Protein AF-A0A1Z5HDT8-F1 (afdb_monomer)

Mean predicted aligned error: 10.53 Å

Structure (mmCIF, N/CA/C/O backbone):
data_AF-A0A1Z5HDT8-F1
#
_entry.id   AF-A0A1Z5HDT8-F1
#
loop_
_atom_site.group_PDB
_atom_site.id
_atom_site.type_symbol
_atom_site.label_atom_id
_atom_site.label_alt_id
_atom_site.label_comp_id
_atom_site.label_asym_id
_atom_site.label_entity_id
_atom_site.label_seq_id
_atom_site.pdbx_PDB_ins_code
_atom_site.Cartn_x
_atom_site.Cartn_y
_atom_site.Cartn_z
_atom_site.occupancy
_atom_site.B_iso_or_equiv
_atom_site.auth_seq_id
_atom_site.auth_comp_id
_atom_site.auth_asym_id
_atom_site.auth_atom_id
_atom_site.pdbx_PDB_model_num
ATOM 1 N N . MET A 1 1 ? -41.345 0.554 45.713 1.00 52.78 1 MET A N 1
ATOM 2 C CA . MET A 1 1 ? -41.142 1.065 44.338 1.00 52.78 1 MET A CA 1
ATOM 3 C C . MET A 1 1 ? -41.292 -0.106 43.365 1.00 52.78 1 MET A C 1
ATOM 5 O O . MET A 1 1 ? -40.450 -0.991 43.387 1.00 52.78 1 MET A O 1
ATOM 9 N N . LYS A 1 2 ? -42.409 -0.219 42.625 1.00 63.22 2 LYS A N 1
ATOM 10 C CA . LYS A 1 2 ? -42.669 -1.366 41.726 1.00 63.22 2 LYS A CA 1
ATOM 11 C C . LYS A 1 2 ? -42.152 -1.040 40.321 1.00 63.22 2 LYS A C 1
ATOM 13 O O . LYS A 1 2 ? -42.744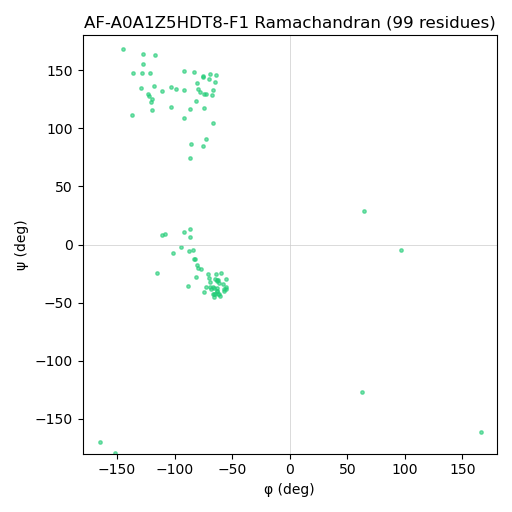 -0.214 39.636 1.00 63.22 2 LYS A O 1
ATOM 18 N N . PHE A 1 3 ? -41.061 -1.675 39.896 1.00 61.53 3 PHE A N 1
ATOM 19 C CA . PHE A 1 3 ? -40.567 -1.554 38.522 1.00 61.53 3 PHE A CA 1
ATOM 20 C C . PHE A 1 3 ? -41.459 -2.367 37.581 1.00 61.53 3 PHE A C 1
ATOM 22 O O . PHE A 1 3 ? -41.587 -3.582 37.722 1.00 61.53 3 PHE A O 1
ATOM 29 N N . THR A 1 4 ? -42.112 -1.698 36.629 1.00 82.25 4 THR A N 1
ATOM 30 C CA . THR A 1 4 ? -42.942 -2.378 35.627 1.00 82.25 4 THR A CA 1
ATOM 31 C C . THR A 1 4 ? -42.073 -2.893 34.477 1.00 82.25 4 THR A C 1
ATOM 33 O O . THR A 1 4 ? -41.076 -2.265 34.116 1.00 82.25 4 THR A O 1
ATOM 36 N N . LYS A 1 5 ? -42.455 -4.020 33.856 1.00 75.12 5 LYS A N 1
ATOM 37 C CA . LYS A 1 5 ? -41.716 -4.612 32.720 1.00 75.12 5 LYS A CA 1
ATOM 38 C C . LYS A 1 5 ? -41.516 -3.627 31.556 1.00 75.12 5 LYS A C 1
ATOM 40 O O . LYS A 1 5 ? -40.503 -3.701 30.872 1.00 75.12 5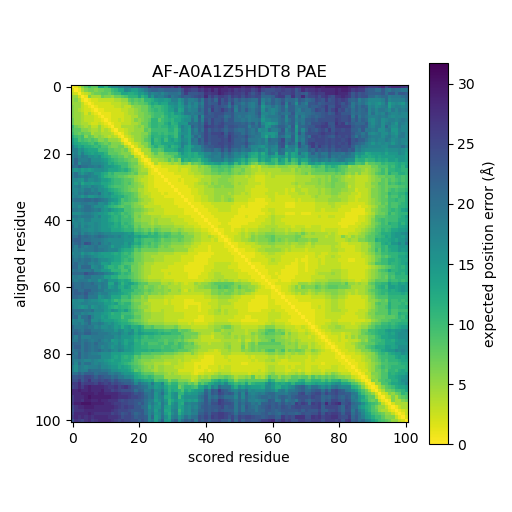 LYS A O 1
ATOM 45 N N . LYS A 1 6 ? -42.442 -2.676 31.367 1.00 76.62 6 LYS A N 1
ATOM 46 C CA . LYS A 1 6 ? -42.329 -1.601 30.365 1.00 76.62 6 LYS A CA 1
ATOM 47 C C . LYS A 1 6 ? -41.195 -0.630 30.692 1.00 76.62 6 LYS A C 1
ATOM 49 O O . LYS A 1 6 ? -40.432 -0.280 29.803 1.00 76.62 6 LYS A O 1
ATOM 54 N N . THR A 1 7 ? -41.047 -0.252 31.964 1.00 79.88 7 THR A N 1
ATOM 55 C CA . THR A 1 7 ? -39.933 0.588 32.432 1.00 79.88 7 THR A CA 1
ATOM 56 C C . THR A 1 7 ? -38.594 -0.121 32.231 1.00 79.88 7 THR A C 1
ATOM 58 O O . THR A 1 7 ? -37.634 0.497 31.789 1.00 79.88 7 THR A O 1
ATOM 61 N N . LEU A 1 8 ? -38.545 -1.433 32.488 1.00 80.44 8 LEU A N 1
ATOM 62 C CA . LEU A 1 8 ? -37.341 -2.240 32.282 1.00 80.44 8 LEU A CA 1
ATOM 63 C C . LEU A 1 8 ? -36.959 -2.341 30.795 1.00 80.44 8 LEU A C 1
ATOM 65 O O . LEU A 1 8 ? -35.793 -2.177 30.452 1.00 80.44 8 LEU A O 1
ATOM 69 N N . PHE A 1 9 ? -37.937 -2.545 29.907 1.00 81.69 9 PHE A N 1
ATOM 70 C CA . PHE A 1 9 ? -37.705 -2.594 28.460 1.00 81.69 9 PHE A CA 1
ATOM 71 C C . PHE A 1 9 ? -37.165 -1.262 27.917 1.00 81.69 9 PHE A C 1
ATOM 73 O O . PHE A 1 9 ? -36.209 -1.247 27.148 1.00 81.69 9 PHE A O 1
ATOM 80 N N . LEU A 1 10 ? -37.721 -0.139 28.382 1.00 81.56 10 LEU A N 1
ATOM 81 C CA . LEU A 1 10 ? -37.316 1.203 27.955 1.00 81.56 10 LEU A CA 1
ATOM 82 C C . LEU A 1 10 ? -35.873 1.537 28.377 1.00 81.56 10 LEU A C 1
ATOM 84 O O . LEU A 1 10 ? -35.123 2.122 27.599 1.00 81.56 10 LEU A O 1
ATOM 88 N N . LEU A 1 11 ? -35.456 1.096 29.569 1.00 82.12 11 LEU A N 1
ATOM 89 C CA . LEU A 1 11 ? -34.080 1.248 30.060 1.00 82.12 11 LEU A CA 1
ATOM 90 C C . LEU A 1 11 ? -33.075 0.397 29.266 1.00 82.12 11 LEU A C 1
ATOM 92 O O . LEU A 1 11 ? -31.974 0.861 28.964 1.00 82.12 11 LEU A O 1
ATOM 96 N N . ILE A 1 12 ? -33.455 -0.825 28.880 1.00 81.94 12 ILE A N 1
ATOM 97 C CA . ILE A 1 12 ? -32.609 -1.706 28.060 1.00 81.94 12 ILE A CA 1
ATOM 98 C C . ILE A 1 12 ? -32.409 -1.112 26.659 1.00 81.94 12 ILE A C 1
ATOM 100 O O . ILE A 1 12 ? -31.277 -1.036 26.188 1.00 81.94 12 ILE A O 1
ATOM 104 N N . SER A 1 13 ? -33.471 -0.618 26.015 1.00 76.12 13 SER A N 1
ATOM 105 C CA . SER A 1 13 ? -33.358 0.046 24.708 1.00 76.12 13 SER A CA 1
ATOM 106 C C . SER A 1 13 ? -32.512 1.322 24.767 1.00 76.12 13 SER A C 1
ATOM 108 O O . SER A 1 13 ? -31.732 1.576 23.853 1.00 76.12 13 SER A O 1
ATOM 110 N N . PHE A 1 14 ? -32.605 2.098 25.852 1.00 76.06 14 PHE A N 1
ATOM 111 C CA . PHE A 1 14 ? -31.790 3.301 26.034 1.00 76.06 14 PHE A CA 1
ATOM 112 C C . PHE A 1 14 ? -30.297 2.974 26.194 1.00 76.06 14 PHE A C 1
ATOM 114 O O . PHE A 1 14 ? -29.450 3.658 25.630 1.00 76.06 14 PHE A O 1
ATOM 121 N N . SER A 1 15 ? -29.971 1.871 26.874 1.00 76.25 15 SER A N 1
ATOM 122 C CA . SER A 1 15 ? -28.590 1.400 27.069 1.00 76.25 15 SER A CA 1
ATOM 123 C C . SER A 1 15 ? -27.890 1.023 25.753 1.00 76.25 15 SER A C 1
ATOM 125 O O . SER A 1 15 ? -26.679 1.198 25.613 1.00 76.25 15 SER A O 1
ATOM 127 N N . PHE A 1 16 ? -28.647 0.547 24.759 1.00 68.81 16 PHE A N 1
ATOM 128 C CA . PHE A 1 16 ? -28.115 0.204 23.435 1.00 68.81 16 PHE A CA 1
ATOM 129 C C . PHE A 1 16 ? -27.714 1.431 22.600 1.00 68.81 16 PHE A C 1
ATOM 131 O O . PHE A 1 16 ? -26.826 1.323 21.759 1.00 68.81 16 PHE A O 1
ATOM 138 N N . LEU A 1 17 ? -28.306 2.604 22.852 1.00 67.69 17 LEU A N 1
ATOM 139 C CA . LEU A 1 17 ? -28.021 3.831 22.096 1.00 67.69 17 LEU A CA 1
ATOM 140 C C . LEU A 1 17 ? -26.726 4.534 22.538 1.00 67.69 17 LEU A C 1
ATOM 142 O O . LEU A 1 17 ? -26.158 5.307 21.774 1.00 67.69 17 LEU A O 1
ATOM 146 N N . ILE A 1 18 ? -26.232 4.254 23.749 1.00 68.81 18 ILE A N 1
ATOM 147 C CA . ILE A 1 18 ? -25.087 4.965 24.353 1.00 68.81 18 ILE A CA 1
ATOM 148 C C . ILE A 1 18 ? -23.734 4.420 23.845 1.00 68.81 18 ILE A C 1
ATOM 150 O O . ILE A 1 18 ? -22.700 5.056 24.016 1.00 68.81 18 ILE A O 1
ATOM 154 N N . ASN A 1 19 ? -23.716 3.269 23.164 1.00 67.31 19 ASN A N 1
ATOM 155 C CA . ASN A 1 19 ? -22.476 2.603 22.738 1.00 67.31 19 ASN A CA 1
ATOM 156 C C . ASN A 1 19 ? -21.915 3.084 21.382 1.00 67.31 19 ASN A C 1
ATOM 158 O O . ASN A 1 19 ? -20.945 2.517 20.881 1.00 67.31 19 ASN A O 1
ATOM 162 N N . ALA A 1 20 ? -22.482 4.128 20.773 1.00 67.00 20 ALA A N 1
ATOM 163 C CA . ALA A 1 20 ? -21.979 4.685 19.518 1.00 67.00 20 ALA A CA 1
ATOM 164 C C . ALA A 1 20 ? -20.877 5.734 19.771 1.00 67.00 20 ALA A C 1
ATOM 166 O O . ALA A 1 20 ? -21.109 6.935 19.641 1.00 67.00 20 ALA A O 1
ATOM 167 N N . GLN A 1 21 ? -19.670 5.296 20.143 1.00 72.25 21 GLN A N 1
ATOM 168 C CA . GLN A 1 21 ? -18.514 6.193 20.233 1.00 72.25 21 GLN A CA 1
ATOM 169 C C . GLN A 1 21 ? -17.822 6.299 18.864 1.00 72.25 21 GLN A C 1
ATOM 171 O O . GLN A 1 21 ? -17.291 5.317 18.347 1.00 72.25 21 GLN A O 1
ATOM 176 N N . ALA A 1 22 ? -17.808 7.495 18.274 1.00 73.44 22 ALA A N 1
ATOM 177 C CA . ALA A 1 22 ? -16.995 7.764 17.092 1.00 73.44 22 ALA A CA 1
ATOM 178 C C . ALA A 1 22 ? -15.518 7.879 17.498 1.00 73.44 22 ALA A C 1
ATOM 180 O O . ALA A 1 22 ? -15.177 8.620 18.420 1.00 73.44 22 ALA A O 1
ATOM 181 N N . GLN A 1 23 ? -14.640 7.148 16.813 1.00 76.69 23 GLN A N 1
ATOM 182 C CA . GLN A 1 23 ? -13.197 7.293 16.991 1.00 76.69 23 GLN A CA 1
ATOM 183 C C . GLN A 1 23 ? -12.739 8.637 16.404 1.00 76.69 23 GLN A C 1
ATOM 185 O O . GLN A 1 23 ? -13.215 9.039 15.338 1.00 76.69 23 GLN A O 1
ATOM 190 N N . GLU A 1 24 ? -11.777 9.311 17.040 1.00 85.25 24 GLU A N 1
ATOM 191 C CA . GLU A 1 24 ? -11.177 10.496 16.429 1.00 85.25 24 GLU A CA 1
ATOM 192 C C . GLU A 1 24 ? -10.437 10.141 15.130 1.00 85.25 24 GLU A C 1
ATOM 194 O O . GLU A 1 24 ? -9.805 9.085 14.990 1.00 85.25 24 GLU A O 1
ATOM 199 N N . LEU A 1 25 ? -10.464 11.067 14.167 1.00 83.50 25 LEU A N 1
ATOM 200 C CA . LEU A 1 25 ? -9.771 10.905 12.888 1.00 83.50 25 LEU A CA 1
ATOM 201 C C . LEU A 1 25 ? -8.267 10.668 13.086 1.00 83.50 25 LEU A C 1
ATOM 203 O O . LEU A 1 25 ? -7.677 9.840 12.397 1.00 83.50 25 LEU A O 1
ATOM 207 N N . SER A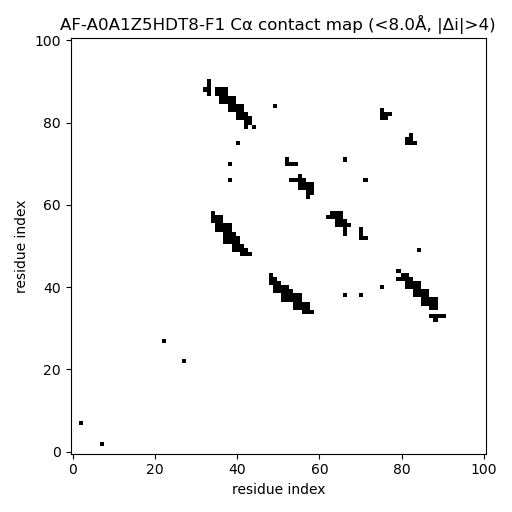 1 26 ? -7.656 11.353 14.056 1.00 83.88 26 SER A N 1
ATOM 208 C CA . SER A 1 26 ? -6.234 11.201 14.383 1.00 83.88 26 SER A CA 1
ATOM 209 C C . SER A 1 26 ? -5.890 9.769 14.811 1.00 83.88 26 SER A C 1
ATOM 211 O O . SER A 1 26 ? -4.929 9.168 14.327 1.00 83.88 26 SER A O 1
ATOM 213 N N . GLU A 1 27 ? -6.731 9.174 15.656 1.00 85.31 27 GLU A N 1
ATOM 214 C CA . GLU A 1 27 ? -6.561 7.798 16.123 1.00 85.31 27 GLU A CA 1
ATOM 215 C C . GLU A 1 27 ? -6.790 6.788 14.996 1.00 85.31 27 GLU A C 1
ATOM 217 O O . GLU A 1 27 ? -6.086 5.784 14.889 1.00 85.31 27 GLU A O 1
ATOM 222 N N . THR A 1 28 ? -7.740 7.076 14.109 1.00 87.56 28 THR A N 1
ATOM 223 C CA . THR A 1 28 ? -7.988 6.259 12.918 1.00 87.56 28 THR A CA 1
ATOM 224 C C . THR A 1 28 ? -6.792 6.297 11.966 1.00 87.56 28 THR A C 1
ATOM 226 O O . THR A 1 28 ? -6.358 5.257 11.472 1.00 87.56 28 THR A O 1
ATOM 229 N N . LEU A 1 29 ? -6.191 7.470 11.755 1.00 86.38 29 LEU A N 1
ATOM 230 C CA . LEU A 1 29 ? -4.990 7.617 10.931 1.00 86.38 29 LEU A CA 1
ATOM 231 C C . LEU A 1 29 ? -3.805 6.831 11.495 1.00 86.38 29 LEU A C 1
ATOM 233 O O . LEU A 1 29 ? -3.107 6.164 10.731 1.00 86.38 29 LEU A O 1
ATOM 237 N N . LEU A 1 30 ? -3.598 6.874 12.813 1.00 85.69 30 LEU A N 1
ATOM 238 C CA . LEU A 1 30 ? -2.564 6.093 13.498 1.00 85.69 30 LEU A CA 1
ATOM 239 C C . LEU A 1 30 ? -2.721 4.587 13.245 1.00 85.69 30 LEU A C 1
ATOM 241 O O . LEU A 1 30 ? -1.728 3.900 13.011 1.00 85.69 30 LEU A O 1
ATOM 245 N N . LYS A 1 31 ? -3.964 4.091 13.242 1.00 86.38 31 LYS A N 1
ATOM 246 C CA . LYS A 1 31 ? -4.281 2.678 12.998 1.00 86.38 31 LYS A CA 1
ATOM 247 C C . LYS A 1 31 ? -4.130 2.278 11.526 1.00 86.38 31 LYS A C 1
ATOM 249 O O . LYS A 1 31 ? -3.626 1.197 11.244 1.00 86.38 31 LYS A O 1
ATOM 254 N N . VAL A 1 32 ? -4.557 3.126 10.586 1.00 89.25 32 VAL A N 1
ATOM 255 C CA . VAL A 1 32 ? -4.653 2.766 9.156 1.00 89.25 32 VAL A CA 1
ATOM 256 C C . VAL A 1 32 ? -3.357 3.023 8.384 1.00 89.25 32 VAL A C 1
ATOM 258 O O . VAL A 1 32 ? -3.003 2.246 7.498 1.00 89.25 32 VAL A O 1
ATOM 261 N N . LYS A 1 33 ? -2.615 4.089 8.708 1.00 88.81 33 LYS A N 1
ATOM 262 C CA . LYS A 1 33 ? -1.434 4.515 7.939 1.00 88.81 33 LYS A CA 1
ATOM 263 C C . LYS A 1 33 ? -0.354 3.435 7.749 1.00 88.81 33 LYS A C 1
ATOM 265 O O . LYS A 1 33 ? 0.193 3.388 6.647 1.00 88.81 33 LYS A O 1
ATOM 270 N N . PRO A 1 34 ? -0.044 2.560 8.729 1.00 89.69 34 PRO A N 1
ATOM 271 C CA . PRO A 1 34 ? 0.936 1.487 8.534 1.00 89.69 34 PRO A CA 1
ATOM 272 C C . PRO A 1 34 ? 0.579 0.502 7.410 1.00 89.69 34 PRO A C 1
ATOM 274 O O . PRO A 1 34 ? 1.473 -0.117 6.843 1.00 89.69 34 PRO A O 1
ATOM 277 N N . GLY A 1 35 ? -0.708 0.368 7.072 1.00 91.69 35 GLY A N 1
ATOM 278 C CA . GLY A 1 35 ? -1.181 -0.493 5.986 1.00 91.69 35 GLY A CA 1
ATOM 279 C C . GLY A 1 35 ? -1.122 0.149 4.598 1.00 91.69 35 GLY A C 1
ATOM 280 O O . GLY A 1 35 ? -1.437 -0.523 3.620 1.00 91.69 35 GLY A O 1
ATOM 281 N N . VAL A 1 36 ? -0.745 1.427 4.485 1.00 93.12 36 VAL A N 1
ATOM 282 C CA . VAL A 1 36 ? -0.679 2.153 3.209 1.00 93.12 36 VAL A CA 1
ATOM 283 C C . VAL A 1 36 ? 0.719 2.037 2.605 1.00 93.12 36 VAL A C 1
ATOM 285 O O . VAL A 1 36 ? 1.728 2.259 3.276 1.00 93.12 36 VAL A O 1
ATOM 288 N N . VAL A 1 37 ? 0.780 1.728 1.310 1.00 94.31 37 VAL A N 1
ATOM 289 C CA . VAL A 1 37 ? 2.024 1.490 0.570 1.00 94.31 37 VAL A CA 1
ATOM 290 C C . VAL A 1 37 ? 2.100 2.331 -0.699 1.00 94.31 37 VAL A C 1
ATOM 292 O O . VAL A 1 37 ? 1.090 2.608 -1.349 1.00 94.31 37 VAL A O 1
ATOM 295 N N . GLY A 1 38 ? 3.315 2.722 -1.078 1.00 94.94 38 GLY A N 1
ATOM 296 C CA . GLY A 1 38 ? 3.599 3.228 -2.417 1.00 94.94 38 GLY A CA 1
ATOM 297 C C . GLY A 1 38 ? 3.742 2.070 -3.400 1.00 94.94 38 GLY A C 1
ATOM 298 O O . GLY A 1 38 ? 4.429 1.099 -3.099 1.00 94.94 38 GLY A O 1
ATOM 299 N N . VAL A 1 39 ? 3.113 2.173 -4.566 1.00 96.00 39 VAL A N 1
ATOM 300 C CA . VAL A 1 39 ? 3.135 1.171 -5.639 1.00 96.00 39 VAL A CA 1
ATOM 301 C C . VAL A 1 39 ? 3.919 1.734 -6.821 1.00 96.00 39 VAL A C 1
ATOM 303 O O . VAL A 1 39 ? 3.701 2.870 -7.249 1.00 96.00 39 VAL A O 1
ATOM 306 N N . GLY A 1 40 ? 4.848 0.947 -7.355 1.00 95.38 40 GLY A N 1
ATOM 307 C CA . GLY A 1 40 ? 5.725 1.384 -8.432 1.00 95.38 40 GLY A CA 1
ATOM 308 C C . GLY A 1 40 ? 6.454 0.246 -9.135 1.00 95.38 40 GLY A C 1
ATOM 309 O O . GLY A 1 40 ? 6.174 -0.931 -8.919 1.00 95.38 40 GLY A O 1
ATOM 310 N N . THR A 1 41 ? 7.415 0.607 -9.981 1.00 95.56 41 THR A N 1
ATOM 311 C CA . THR A 1 41 ? 8.273 -0.341 -10.707 1.00 95.56 41 THR A CA 1
ATOM 312 C C . THR A 1 41 ? 9.735 -0.112 -10.381 1.00 95.56 41 THR A C 1
ATOM 314 O O . THR A 1 41 ? 10.169 1.025 -10.200 1.00 95.56 41 THR A O 1
ATOM 317 N N . PHE A 1 42 ? 10.514 -1.186 -10.375 1.00 95.19 42 PHE A N 1
ATOM 318 C CA . PHE A 1 42 ? 11.956 -1.155 -10.208 1.00 95.19 42 PHE A CA 1
ATOM 319 C C . PHE A 1 42 ? 12.641 -1.810 -11.403 1.00 95.19 42 PHE A C 1
ATOM 321 O O . PHE A 1 42 ? 12.321 -2.940 -11.763 1.00 95.19 42 PHE A O 1
ATOM 328 N N . LEU A 1 43 ? 13.596 -1.096 -11.994 1.00 95.56 43 LEU A N 1
ATOM 329 C CA . LEU A 1 43 ? 14.380 -1.535 -13.140 1.00 95.56 43 LEU A CA 1
ATOM 330 C C . LEU A 1 43 ? 15.855 -1.152 -12.912 1.00 95.56 43 LEU A C 1
ATOM 332 O O . LEU A 1 43 ? 16.168 0.041 -12.926 1.00 95.56 43 LEU A O 1
ATOM 336 N N . PRO A 1 44 ? 16.774 -2.120 -12.707 1.00 93.25 44 PRO A N 1
ATOM 337 C CA . PRO A 1 44 ? 18.172 -1.827 -12.371 1.00 93.25 44 PRO A CA 1
ATOM 338 C C . PRO A 1 44 ? 18.913 -0.962 -13.398 1.00 93.25 44 PRO A C 1
ATOM 340 O O . PRO A 1 44 ? 19.760 -0.154 -13.023 1.00 93.25 44 PRO A O 1
ATOM 343 N N . SER A 1 45 ? 18.589 -1.130 -14.682 1.00 93.31 45 SER A N 1
ATOM 344 C CA . SER A 1 45 ? 19.259 -0.483 -15.818 1.00 93.31 45 SER A CA 1
ATOM 345 C C . SER A 1 45 ? 18.697 0.899 -16.177 1.00 93.31 45 SER A C 1
ATOM 347 O O . SER A 1 45 ? 19.246 1.580 -17.041 1.00 93.31 45 SER A O 1
ATOM 349 N N . ARG A 1 46 ? 17.605 1.328 -15.532 1.00 93.06 46 ARG A N 1
ATOM 350 C CA . ARG A 1 46 ? 16.952 2.623 -15.767 1.00 93.06 46 ARG A CA 1
ATOM 351 C C . ARG A 1 46 ? 17.507 3.690 -14.827 1.00 93.06 46 ARG A C 1
ATOM 353 O O . ARG A 1 46 ? 17.820 3.405 -13.675 1.00 93.06 46 ARG A O 1
ATOM 360 N N . SER A 1 47 ? 17.520 4.944 -15.273 1.00 92.38 47 SER A N 1
ATOM 361 C CA . SER A 1 47 ? 17.637 6.109 -14.392 1.00 92.38 47 SER A CA 1
ATOM 362 C C . SER A 1 47 ? 16.390 6.987 -14.563 1.00 92.38 47 SER A C 1
ATOM 364 O O . SER A 1 47 ? 16.163 7.454 -15.678 1.00 92.38 47 SER A O 1
ATOM 366 N N . PRO A 1 48 ? 15.544 7.169 -13.529 1.00 91.25 48 PRO A N 1
ATOM 367 C CA . PRO A 1 48 ? 15.639 6.621 -12.171 1.00 91.25 48 PRO A CA 1
ATOM 368 C C . PRO A 1 48 ? 15.263 5.129 -12.086 1.00 91.25 48 PRO A C 1
ATOM 370 O O . PRO A 1 48 ? 14.342 4.656 -12.754 1.00 91.25 48 PRO A O 1
ATOM 373 N N . ARG A 1 49 ? 15.949 4.371 -11.218 1.00 92.50 49 ARG A N 1
ATOM 374 C CA . ARG A 1 49 ? 15.734 2.913 -11.083 1.00 92.50 49 ARG A CA 1
ATOM 375 C C . ARG A 1 49 ? 14.322 2.571 -10.607 1.00 92.50 49 ARG A C 1
ATOM 377 O O . ARG A 1 49 ? 13.707 1.638 -11.116 1.00 92.50 49 ARG A O 1
ATOM 384 N N . SER A 1 50 ? 13.787 3.351 -9.671 1.00 93.06 50 SER A N 1
ATOM 385 C CA . SER A 1 50 ? 12.414 3.215 -9.177 1.00 93.06 50 SER A CA 1
ATOM 386 C C . SER A 1 50 ? 11.516 4.290 -9.785 1.00 93.06 50 SER A C 1
ATOM 388 O O . SER A 1 50 ? 11.908 5.454 -9.834 1.00 93.06 50 SER A O 1
ATOM 390 N N . ILE A 1 51 ? 10.322 3.908 -10.236 1.00 93.69 51 ILE A N 1
ATOM 391 C CA . ILE A 1 51 ? 9.264 4.839 -10.643 1.00 93.69 51 ILE A CA 1
ATOM 392 C C . ILE A 1 51 ? 8.050 4.597 -9.759 1.00 93.69 51 ILE A C 1
ATOM 394 O O . ILE A 1 51 ? 7.532 3.482 -9.701 1.00 93.69 51 ILE A O 1
ATOM 398 N N . PHE A 1 52 ? 7.585 5.660 -9.112 1.00 94.38 52 PHE A N 1
ATOM 399 C CA . PHE A 1 52 ? 6.332 5.684 -8.372 1.00 94.38 52 PHE A CA 1
ATOM 400 C C . PHE A 1 52 ? 5.149 5.817 -9.336 1.00 94.38 52 PHE A C 1
ATOM 402 O O . PHE A 1 52 ? 5.168 6.675 -10.216 1.00 94.38 52 PHE A O 1
ATOM 409 N N . LEU A 1 53 ? 4.136 4.966 -9.176 1.00 94.88 53 LEU A N 1
ATOM 410 C CA . LEU A 1 53 ? 2.951 4.932 -10.038 1.00 94.88 53 LEU A CA 1
ATOM 411 C C . LEU A 1 53 ? 1.666 5.292 -9.287 1.00 94.88 53 LEU A C 1
ATOM 413 O O . LEU A 1 53 ? 0.709 5.750 -9.903 1.00 94.88 53 LEU A O 1
ATOM 417 N N . GLY A 1 54 ? 1.631 5.100 -7.969 1.00 95.31 54 GLY A N 1
ATOM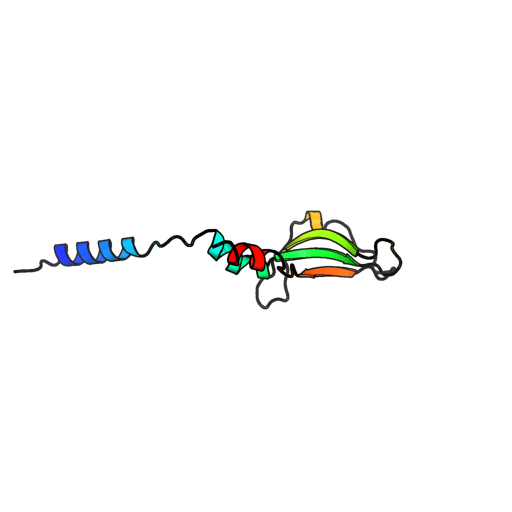 418 C CA . GLY A 1 54 ? 0.468 5.416 -7.149 1.00 95.31 54 GLY A CA 1
ATOM 419 C C . GLY A 1 54 ? 0.560 4.804 -5.759 1.00 95.31 54 GLY A C 1
ATOM 420 O O . GLY A 1 54 ? 1.631 4.415 -5.300 1.00 95.31 54 GLY A O 1
ATOM 421 N N . THR A 1 55 ? -0.574 4.704 -5.077 1.00 95.50 55 THR A N 1
ATOM 422 C CA . THR A 1 55 ? -0.672 4.118 -3.735 1.00 95.50 55 THR A CA 1
ATOM 423 C C . THR A 1 55 ? -1.542 2.869 -3.732 1.00 95.50 55 THR A C 1
ATOM 425 O O . THR A 1 55 ? -2.313 2.606 -4.655 1.00 95.50 55 THR A O 1
ATOM 428 N N . GLY A 1 56 ? -1.415 2.085 -2.673 1.00 95.25 56 GLY A N 1
ATOM 429 C CA . GLY 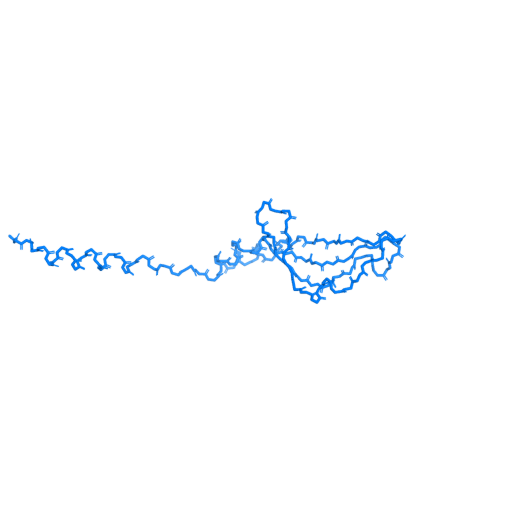A 1 56 ? -2.290 0.965 -2.374 1.00 95.25 56 GLY A CA 1
ATOM 430 C C . GLY A 1 56 ? -2.3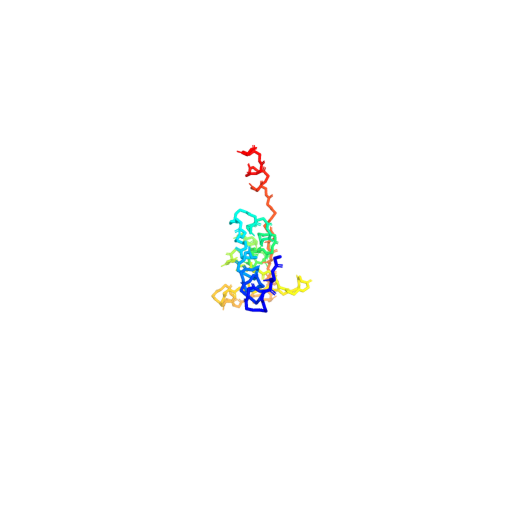53 0.726 -0.875 1.00 95.25 56 GLY A C 1
ATOM 431 O O . GLY A 1 56 ? -1.711 1.433 -0.093 1.00 95.25 56 GLY A O 1
ATOM 432 N N . PHE A 1 57 ? -3.114 -0.280 -0.471 1.00 95.44 57 PHE A N 1
ATOM 433 C CA . PHE A 1 57 ? -3.162 -0.720 0.917 1.00 95.44 57 PHE A CA 1
ATOM 434 C C . PHE A 1 57 ? -3.115 -2.239 1.012 1.00 95.44 57 PHE A C 1
ATOM 436 O O . PHE A 1 57 ? -3.589 -2.956 0.129 1.00 95.44 57 PHE A O 1
ATOM 443 N N . VAL A 1 58 ? -2.494 -2.711 2.085 1.00 94.69 58 VAL A N 1
ATOM 444 C CA . VAL A 1 58 ? -2.295 -4.127 2.371 1.00 94.69 58 VAL A CA 1
ATOM 445 C C . VAL A 1 58 ? -3.574 -4.719 2.969 1.00 94.69 58 VAL A C 1
ATOM 447 O O . VAL A 1 58 ? -4.218 -4.087 3.804 1.00 94.69 58 VAL A O 1
ATOM 450 N N . ILE A 1 59 ? -3.938 -5.936 2.563 1.00 94.56 59 ILE A N 1
ATOM 451 C CA . ILE A 1 59 ? -5.100 -6.675 3.079 1.00 94.56 59 ILE A CA 1
ATOM 452 C C . ILE A 1 59 ? -4.715 -8.088 3.543 1.00 94.56 59 ILE A C 1
ATOM 454 O O . ILE A 1 59 ? -3.662 -8.623 3.186 1.00 94.56 59 ILE A O 1
ATOM 458 N N . GLY A 1 60 ? -5.597 -8.715 4.326 1.00 91.31 60 GLY A N 1
ATOM 459 C CA . GLY A 1 60 ? -5.436 -10.096 4.781 1.00 91.31 60 GLY A CA 1
ATOM 460 C C . GLY A 1 60 ? -4.203 -10.286 5.668 1.00 91.31 60 GLY A C 1
ATOM 461 O O . GLY A 1 60 ? -4.024 -9.582 6.656 1.00 91.31 60 GLY A O 1
ATOM 462 N N . ASN A 1 61 ? -3.351 -11.246 5.309 1.00 90.81 61 ASN A N 1
ATOM 463 C CA . ASN A 1 61 ? -2.152 -11.633 6.061 1.00 90.81 61 ASN A CA 1
ATOM 464 C C . ASN A 1 61 ? -0.894 -10.811 5.717 1.00 90.81 61 ASN A C 1
ATOM 466 O O . ASN A 1 61 ? 0.215 -11.227 6.048 1.00 90.81 61 ASN A O 1
ATOM 470 N N . GLY A 1 62 ? -1.038 -9.687 5.013 1.00 88.31 62 GLY A N 1
ATOM 471 C CA . GLY A 1 62 ? 0.097 -8.839 4.652 1.00 88.31 62 GLY A CA 1
ATOM 472 C C . GLY A 1 62 ? 0.662 -9.064 3.247 1.00 88.31 62 GLY A C 1
ATOM 473 O O . GLY A 1 62 ? 1.569 -8.345 2.84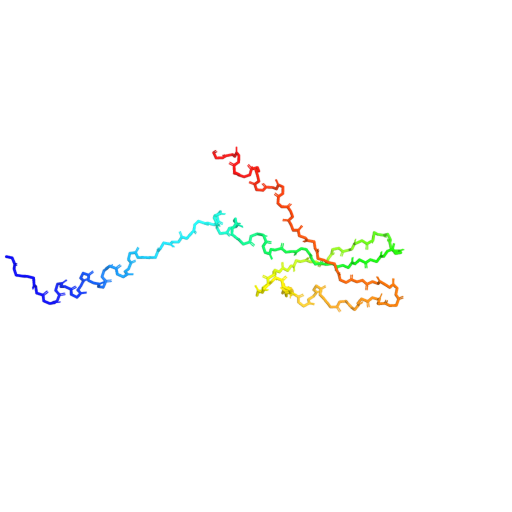1 1.00 88.31 62 GLY A O 1
ATOM 474 N N . GLN A 1 63 ? 0.157 -10.055 2.506 1.00 90.62 63 GLN A N 1
ATOM 475 C CA . GLN A 1 63 ? 0.744 -10.491 1.229 1.00 90.62 63 GLN A CA 1
ATOM 476 C C . GLN A 1 63 ? 0.002 -9.969 -0.007 1.00 90.62 63 GLN A C 1
ATOM 478 O O . GLN A 1 63 ? 0.462 -10.153 -1.131 1.00 90.62 63 GLN A O 1
ATOM 483 N N . LEU A 1 64 ? -1.148 -9.323 0.190 1.00 94.56 64 LEU A N 1
ATOM 484 C CA . LEU A 1 64 ? -1.990 -8.802 -0.881 1.00 94.56 64 LEU A CA 1
ATOM 485 C C . LEU A 1 64 ? -2.110 -7.288 -0.759 1.00 94.56 64 LEU A C 1
ATOM 487 O O . LEU A 1 64 ? -2.326 -6.764 0.333 1.00 94.56 64 LEU A O 1
ATOM 491 N N . ILE A 1 65 ? -1.995 -6.597 -1.891 1.00 95.50 65 ILE A N 1
ATOM 492 C CA . ILE A 1 65 ? -2.110 -5.141 -1.984 1.00 95.50 65 ILE A CA 1
ATOM 493 C C . ILE A 1 65 ? -3.218 -4.806 -2.974 1.00 95.50 65 ILE A C 1
ATOM 495 O O . ILE A 1 65 ? -3.219 -5.294 -4.104 1.00 95.50 65 ILE A O 1
ATOM 499 N N . VAL A 1 66 ? -4.137 -3.942 -2.553 1.00 96.50 66 VAL A N 1
ATOM 500 C CA . VAL A 1 66 ? -5.192 -3.387 -3.403 1.00 96.50 66 VAL A CA 1
ATOM 501 C C . VAL A 1 66 ? -4.773 -1.997 -3.864 1.00 96.50 66 VAL A C 1
ATOM 503 O O . VAL A 1 66 ? -4.308 -1.179 -3.071 1.00 96.50 66 VAL A O 1
ATOM 506 N N . THR A 1 67 ? -4.939 -1.720 -5.155 1.00 96.81 67 THR A N 1
ATOM 507 C CA . THR A 1 67 ? -4.674 -0.413 -5.766 1.00 96.81 67 THR A CA 1
ATOM 508 C C . THR A 1 67 ? -5.678 -0.143 -6.884 1.00 96.81 67 THR A C 1
ATOM 510 O O . THR A 1 67 ? -6.413 -1.036 -7.307 1.00 96.81 67 THR A O 1
ATOM 513 N N . ASN A 1 68 ? -5.720 1.097 -7.362 1.00 97.50 68 ASN A N 1
ATOM 514 C CA . ASN A 1 68 ? -6.556 1.460 -8.496 1.00 97.50 68 ASN A CA 1
ATOM 515 C C . ASN A 1 68 ? -6.037 0.832 -9.796 1.00 97.50 68 ASN A C 1
ATOM 517 O O . ASN A 1 68 ? -4.833 0.746 -10.026 1.00 97.50 68 ASN A O 1
ATOM 521 N N . ALA A 1 69 ? -6.955 0.490 -10.703 1.00 96.50 69 ALA A N 1
ATOM 522 C CA . ALA A 1 69 ? -6.622 -0.147 -11.980 1.00 96.50 69 ALA A CA 1
ATOM 523 C C . ALA A 1 69 ? -5.611 0.656 -12.821 1.00 96.50 69 ALA A C 1
ATOM 525 O O . ALA A 1 69 ? -4.720 0.075 -13.437 1.00 96.50 69 ALA A O 1
ATOM 526 N N . HIS A 1 70 ? -5.693 1.992 -12.808 1.00 95.50 70 HIS A N 1
ATOM 527 C CA . HIS A 1 70 ? -4.769 2.845 -13.563 1.00 95.50 70 HIS A CA 1
ATOM 528 C C . HIS A 1 70 ? -3.311 2.737 -13.086 1.00 95.50 70 HIS A C 1
ATOM 530 O O . HIS A 1 70 ? -2.398 2.957 -13.876 1.00 95.50 70 HIS A O 1
ATOM 536 N N . VAL A 1 71 ? -3.079 2.365 -11.823 1.00 96.06 71 VAL A N 1
ATOM 537 C CA . VAL A 1 71 ? -1.731 2.225 -11.247 1.00 96.06 71 VAL A CA 1
ATOM 538 C C . VAL A 1 71 ? -1.003 1.025 -11.856 1.00 96.06 71 VAL A C 1
ATOM 540 O O . VAL A 1 71 ? 0.212 1.060 -12.042 1.00 96.06 71 VAL A O 1
ATOM 543 N N . VAL A 1 72 ? -1.755 -0.019 -12.218 1.00 94.56 72 VAL A N 1
ATOM 544 C CA . VAL A 1 72 ? -1.236 -1.279 -12.774 1.00 94.56 72 VAL A CA 1
ATOM 545 C C . VAL A 1 72 ? -1.533 -1.463 -14.264 1.00 94.56 72 VAL A C 1
ATOM 547 O O . VAL A 1 72 ? -1.265 -2.522 -14.823 1.00 94.56 72 VAL A O 1
ATOM 550 N N . ALA A 1 73 ? -2.051 -0.429 -14.933 1.00 91.12 73 ALA A N 1
ATOM 551 C CA . ALA A 1 73 ? -2.438 -0.500 -16.342 1.00 91.12 73 ALA A CA 1
ATOM 552 C C . ALA A 1 73 ? -1.244 -0.724 -17.288 1.00 91.12 73 ALA A C 1
ATOM 554 O O . ALA A 1 73 ? -1.388 -1.325 -18.353 1.00 91.12 73 ALA A O 1
ATOM 555 N N . LYS A 1 74 ? -0.049 -0.250 -16.914 1.00 88.62 74 LYS A N 1
ATOM 556 C CA . LYS A 1 74 ? 1.165 -0.434 -17.713 1.00 88.62 74 LYS A CA 1
ATOM 557 C C . LYS A 1 74 ? 1.765 -1.819 -17.468 1.00 88.62 74 LYS A C 1
ATOM 559 O O . LYS A 1 74 ? 2.152 -2.148 -16.349 1.00 88.62 74 LYS A O 1
ATOM 564 N N . LYS A 1 75 ? 1.933 -2.596 -18.542 1.00 88.06 75 LYS A N 1
ATOM 565 C CA . LYS A 1 75 ? 2.665 -3.867 -18.501 1.00 88.06 75 LYS A CA 1
ATOM 566 C C . LYS A 1 75 ? 4.153 -3.612 -18.232 1.00 88.06 75 LYS A C 1
ATOM 568 O O . LYS A 1 75 ? 4.775 -2.798 -18.915 1.00 88.06 75 LYS A O 1
ATOM 573 N N . ILE A 1 76 ? 4.708 -4.306 -17.242 1.00 91.88 76 ILE A N 1
ATOM 574 C CA . ILE A 1 76 ? 6.134 -4.239 -16.895 1.00 91.88 76 ILE A CA 1
ATOM 575 C C . ILE A 1 76 ? 6.983 -5.018 -17.904 1.00 91.88 76 ILE A C 1
ATOM 577 O O . ILE A 1 76 ? 6.555 -6.053 -18.417 1.00 91.88 76 ILE A O 1
ATOM 581 N N . ASN A 1 77 ? 8.191 -4.527 -18.188 1.00 89.19 77 ASN A N 1
ATOM 582 C CA . ASN A 1 77 ? 9.131 -5.196 -19.082 1.00 89.19 77 ASN A CA 1
ATOM 583 C C . ASN A 1 77 ? 9.966 -6.238 -18.318 1.00 89.19 77 ASN A C 1
ATOM 585 O O . ASN A 1 77 ? 11.066 -5.957 -17.833 1.00 89.19 77 ASN A O 1
ATOM 589 N N . THR A 1 78 ? 9.432 -7.454 -18.211 1.00 89.06 78 THR A N 1
ATOM 590 C CA . THR A 1 78 ? 10.094 -8.565 -17.512 1.00 89.06 78 THR A CA 1
ATOM 591 C C . THR A 1 78 ? 11.415 -8.971 -18.175 1.00 89.06 78 THR A C 1
ATOM 593 O O . THR A 1 78 ? 12.354 -9.314 -17.460 1.00 89.06 78 THR A O 1
ATOM 596 N N . ASP A 1 79 ? 11.536 -8.835 -19.500 1.00 92.12 79 ASP A N 1
ATOM 597 C CA . ASP A 1 79 ? 12.762 -9.158 -20.252 1.00 92.12 79 ASP A CA 1
ATOM 598 C C . ASP A 1 79 ? 13.945 -8.277 -19.832 1.00 92.12 79 ASP A C 1
ATOM 600 O O . ASP A 1 79 ? 15.098 -8.699 -19.847 1.00 92.12 79 ASP A O 1
ATOM 604 N N . ARG A 1 80 ? 13.661 -7.041 -19.404 1.00 91.25 80 ARG A N 1
ATOM 605 C CA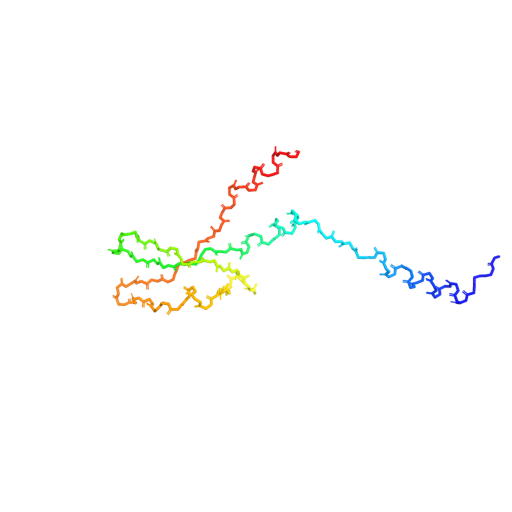 . ARG A 1 80 ? 14.659 -6.108 -18.867 1.00 91.25 80 ARG A CA 1
ATOM 606 C C . ARG A 1 80 ? 14.813 -6.186 -17.351 1.00 91.25 80 ARG A C 1
ATOM 608 O O . ARG A 1 80 ? 15.497 -5.341 -16.783 1.00 91.25 80 ARG A O 1
ATOM 615 N N . LEU A 1 81 ? 14.226 -7.190 -16.699 1.00 92.75 81 LEU A N 1
ATOM 616 C CA . LEU A 1 81 ? 14.203 -7.344 -15.241 1.00 92.75 81 LEU A CA 1
ATOM 617 C C . LEU A 1 81 ? 13.427 -6.225 -14.524 1.00 92.75 81 LEU A C 1
ATOM 619 O O . LEU A 1 81 ? 13.731 -5.905 -13.372 1.00 92.75 81 LEU A O 1
ATOM 623 N N . GLU A 1 82 ? 12.421 -5.632 -15.177 1.00 94.44 82 GLU A N 1
ATOM 624 C CA . GLU A 1 82 ? 11.493 -4.724 -14.500 1.00 94.44 82 GLU A CA 1
ATOM 625 C C . GLU A 1 82 ? 10.559 -5.525 -13.584 1.00 94.44 82 GLU A C 1
ATOM 627 O O . GLU A 1 82 ? 9.950 -6.513 -14.001 1.00 94.44 82 GLU A O 1
ATOM 632 N N . LYS A 1 83 ? 10.455 -5.104 -12.323 1.00 94.88 83 LYS A N 1
ATOM 633 C CA . LYS A 1 83 ? 9.635 -5.749 -11.289 1.00 94.88 83 LYS A CA 1
ATOM 634 C C . LYS A 1 83 ? 8.708 -4.742 -10.624 1.00 94.88 83 LYS A C 1
ATOM 636 O O . LYS A 1 83 ? 9.016 -3.552 -10.572 1.00 94.88 83 LYS A O 1
ATOM 641 N N . TRP A 1 84 ? 7.603 -5.227 -10.063 1.00 95.19 84 TRP A N 1
ATOM 642 C CA . TRP A 1 84 ? 6.800 -4.441 -9.128 1.00 95.19 84 TRP A CA 1
ATOM 643 C C . TRP A 1 84 ? 7.600 -4.146 -7.860 1.00 95.19 84 TRP A C 1
ATOM 645 O O . TRP A 1 84 ? 8.327 -5.002 -7.355 1.00 95.19 84 TRP A O 1
ATOM 655 N N . ALA A 1 85 ? 7.461 -2.925 -7.361 1.00 93.06 85 ALA A N 1
ATOM 656 C CA . ALA A 1 85 ? 8.086 -2.460 -6.139 1.00 93.06 85 ALA A CA 1
ATOM 657 C C . ALA A 1 85 ? 7.031 -1.820 -5.238 1.00 93.06 85 ALA A C 1
ATOM 659 O O . ALA A 1 85 ? 6.219 -1.009 -5.692 1.00 93.06 85 ALA A O 1
ATOM 660 N N . PHE A 1 86 ? 7.078 -2.178 -3.957 1.00 93.19 86 PHE A N 1
ATOM 661 C CA . PHE A 1 86 ? 6.189 -1.651 -2.933 1.00 93.19 86 PHE A CA 1
ATOM 662 C C . PHE A 1 86 ? 7.028 -0.970 -1.860 1.00 93.19 86 PHE A C 1
ATOM 664 O O . PHE A 1 86 ? 7.935 -1.574 -1.290 1.00 93.19 86 PHE A O 1
ATOM 671 N N . LEU A 1 87 ? 6.753 0.307 -1.618 1.00 88.38 87 LEU A N 1
ATOM 672 C CA . LEU A 1 87 ? 7.466 1.116 -0.640 1.00 88.38 87 LEU A CA 1
ATOM 673 C C . LEU A 1 87 ? 6.591 1.264 0.596 1.00 88.38 87 LEU A C 1
ATOM 675 O O . LEU A 1 87 ? 5.500 1.834 0.529 1.00 88.38 87 LEU A O 1
ATOM 679 N N . LEU A 1 88 ? 7.078 0.759 1.728 1.00 83.94 88 LEU A N 1
ATOM 680 C CA . LEU A 1 88 ? 6.440 1.020 3.009 1.00 83.94 88 LEU A CA 1
ATOM 681 C C . LEU A 1 88 ? 6.586 2.499 3.350 1.00 83.94 88 LEU A C 1
ATOM 683 O O . LEU A 1 88 ? 7.678 3.069 3.273 1.00 83.94 88 LEU A O 1
ATOM 687 N N . VAL A 1 89 ? 5.483 3.113 3.771 1.00 74.75 89 VAL A N 1
ATOM 688 C CA . VAL A 1 89 ? 5.513 4.465 4.318 1.00 74.75 89 VAL A CA 1
ATOM 689 C C . VAL A 1 89 ? 6.082 4.380 5.733 1.00 74.75 89 VAL A C 1
ATOM 691 O O . VAL A 1 89 ? 5.351 4.29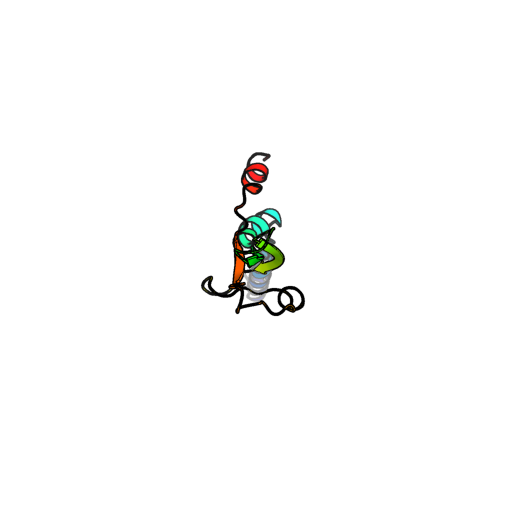8 6.721 1.00 74.75 89 VAL A O 1
ATOM 694 N N . ILE A 1 90 ? 7.414 4.385 5.841 1.00 62.03 90 ILE A N 1
ATOM 695 C CA . ILE A 1 90 ? 8.091 4.511 7.133 1.00 62.03 90 ILE A CA 1
ATOM 696 C C . ILE A 1 90 ? 7.777 5.912 7.644 1.00 62.03 90 ILE A C 1
ATOM 698 O O . ILE A 1 90 ? 8.245 6.932 7.138 1.00 62.03 90 ILE A O 1
ATOM 702 N N . THR A 1 91 ? 6.879 5.959 8.614 1.00 58.03 91 THR A N 1
ATOM 703 C CA . THR A 1 91 ? 6.338 7.196 9.145 1.00 58.03 91 THR A CA 1
ATOM 704 C C . THR A 1 91 ? 7.398 7.894 9.995 1.00 58.03 91 THR A C 1
ATOM 706 O O . THR A 1 91 ? 7.486 7.696 11.198 1.00 58.03 91 THR A O 1
ATOM 709 N N . ILE A 1 92 ? 8.190 8.761 9.367 1.00 55.75 92 ILE A N 1
ATOM 710 C CA . ILE A 1 92 ? 8.988 9.772 10.078 1.00 55.75 92 ILE A CA 1
ATOM 711 C C . ILE A 1 92 ? 8.084 10.945 10.520 1.00 55.75 92 ILE A C 1
ATOM 713 O O . ILE A 1 92 ? 8.368 11.624 11.502 1.00 55.75 92 ILE A O 1
ATOM 717 N N . ALA A 1 93 ? 6.922 11.129 9.879 1.00 54.81 93 ALA A N 1
ATOM 718 C CA . ALA A 1 93 ? 6.047 12.282 10.108 1.00 54.81 93 ALA A CA 1
ATOM 719 C C . ALA A 1 93 ? 5.112 12.202 11.339 1.00 54.81 93 ALA A C 1
ATOM 721 O O . ALA A 1 93 ? 4.774 13.248 11.881 1.00 54.81 93 ALA A O 1
ATOM 722 N N . LEU A 1 94 ? 4.681 11.025 11.828 1.00 52.31 94 LEU A N 1
ATOM 723 C CA . LEU A 1 94 ? 3.792 10.995 13.017 1.00 52.31 94 LEU A CA 1
ATOM 724 C C . LEU A 1 94 ? 4.536 11.146 14.338 1.00 52.31 94 LEU A C 1
ATOM 726 O O . LEU A 1 94 ? 3.909 11.535 15.319 1.00 52.31 94 LEU A O 1
ATOM 730 N N . LYS A 1 95 ? 5.856 10.924 14.369 1.00 53.56 95 LYS A N 1
ATOM 731 C CA . LYS A 1 95 ? 6.631 11.260 15.567 1.00 53.56 95 LYS A CA 1
ATOM 732 C C . LYS A 1 95 ? 6.547 12.765 15.859 1.00 53.56 95 LYS A C 1
ATOM 734 O O . LYS A 1 95 ? 6.451 13.135 17.016 1.00 53.56 95 LYS A O 1
ATOM 739 N N . TRP A 1 96 ? 6.458 13.605 14.823 1.00 48.75 96 TRP A N 1
ATOM 740 C CA . TRP A 1 96 ? 6.231 15.049 14.958 1.00 48.75 96 TRP A CA 1
ATOM 741 C C . TRP A 1 96 ? 4.801 15.411 15.384 1.00 48.75 96 TRP A C 1
ATOM 743 O O . TRP A 1 96 ? 4.633 16.312 16.193 1.00 48.75 96 TRP A O 1
ATOM 753 N N . LEU A 1 97 ? 3.771 14.693 14.918 1.00 52.78 97 LEU A N 1
ATOM 754 C CA . LEU A 1 97 ? 2.377 14.968 15.308 1.00 52.78 97 LEU A CA 1
ATOM 755 C C . LEU A 1 97 ? 2.084 14.602 16.778 1.00 52.78 97 LEU A C 1
ATOM 757 O O . LEU A 1 97 ? 1.242 15.227 17.412 1.00 52.78 97 LEU A O 1
ATOM 761 N N . LEU A 1 98 ? 2.793 13.610 17.326 1.00 56.56 98 LEU A N 1
ATOM 762 C CA . LEU A 1 98 ? 2.707 13.217 18.739 1.00 56.56 98 LEU A CA 1
ATOM 763 C C . LEU A 1 98 ? 3.585 14.074 19.670 1.00 56.56 98 LEU A C 1
ATOM 765 O O . LEU A 1 98 ? 3.417 13.992 20.878 1.00 56.56 98 LEU A O 1
ATOM 769 N N . LEU A 1 99 ? 4.503 14.881 19.124 1.00 54.41 99 LEU A N 1
ATOM 770 C CA . LEU A 1 99 ? 5.383 15.785 19.882 1.00 54.41 99 LEU A CA 1
ATOM 771 C C . LEU A 1 99 ? 4.833 17.221 20.000 1.00 54.41 99 LEU A C 1
ATOM 773 O O . LEU A 1 99 ? 5.478 18.058 20.622 1.00 54.41 99 LEU A O 1
ATOM 777 N N . ILE A 1 100 ? 3.677 17.519 19.392 1.00 53.09 100 ILE A N 1
ATOM 778 C CA . ILE A 1 100 ? 3.038 18.854 19.397 1.00 53.09 100 ILE A CA 1
ATOM 779 C C . ILE A 1 100 ? 1.729 18.853 20.228 1.00 53.09 100 ILE A C 1
ATOM 781 O O . ILE A 1 100 ? 0.997 19.839 20.240 1.00 53.09 100 ILE A O 1
ATOM 785 N N . LYS A 1 101 ? 1.423 17.763 20.945 1.00 50.53 101 LYS A N 1
ATOM 786 C CA . LYS A 1 101 ? 0.387 17.754 21.991 1.00 50.53 101 LYS A CA 1
ATOM 787 C C . LYS A 1 101 ? 1.017 17.856 23.371 1.00 50.53 101 LYS A C 1
ATOM 789 O O . LYS A 1 101 ? 2.061 17.199 23.572 1.00 50.53 101 LYS A O 1
#

Solvent-accessible surface area (backbone atoms only — not comparable to full-atom values): 6274 Å² total; per-residue (Å²): 137,86,85,49,72,67,59,53,50,55,52,54,59,53,61,65,68,72,72,76,75,80,78,55,67,69,60,48,46,68,68,49,48,79,43,36,29,39,34,29,38,35,24,85,90,46,89,69,36,64,46,84,54,46,57,32,35,54,42,91,92,68,85,43,73,51,61,59,69,80,57,64,64,70,84,71,52,58,92,71,58,34,39,84,38,76,43,74,59,76,70,70,64,58,64,56,64,66,68,76,109

Secondary structure (DSSP, 8-state):
----HHHHHHHHHHHHHTT-PPPPHHHHHHHHGGGEEEEEEE-TTSSSSEEEEEEEEEETTTTEEEE-GGGS-SPP-GGGT-EEEEEE---SHHHHHTS--

Nearest PDB structures (foldseek):
  6d06-assembly1_A  TM=4.397E-01  e=7.343E+00  Homo sapiens
  7cg8-assembly1_C  TM=3.755E-01  e=4.995E+00  Pseudobacteroides cellulosolvens ATCC 35603 = DSM 2933
  5z5m-assembly1_A  TM=3.565E-01  e=3.864E+00  Phaeodactylum tricornutum CCAP 1055/1
  1xt5-assembly1_A  TM=2.611E-01  e=8.349E+00  Branchiostoma floridae

Radius of gyration: 24.27 Å; Cα contacts (8 Å, |Δi|>4): 107; chains: 1; bounding box: 62×30×65 Å

Foldseek 3Di:
DDDDPVNVVVVVVVVVVVPPDDDDPLVVCVVFLQQKKFKWKAFPPDVVRTDTQGIWGADDPRPDTDDDCSSVVDDADVVRVMDMDIGGPPCPPVVVVVVVD

pLDDT: mean 83.21, std 13.96, range [48.75, 97.5]

Sequence (101 aa):
MKFTKKTLFLLISFSFLINAQAQELSETLLKVKPGVVGVGTFLPSRSPRSIFLGTGFVIGNGQLIVTNAHVVAKKINTDRLEKWAFLLVITIALKWLLLIK